Protein AF-A0AAV9NWK0-F1 (afdb_monomer_lite)

Foldseek 3Di:
DDDPPVVVVVVVVVVPPPDPDDDDADDDDPVNVVVCVVVVHDDPDGHHDDPVNVVVVVVCVVCVVVVVVLVVVVQCVPPNPVSVCCVVPVCVVVVVVVVVVVVVLCVVPVDPPPPLVSQLVPDDVVCSVVSSVVVVVVVVVVVVVVVVVVVVSVVVVVVVVVCVVDVD

Sequence (168 aa):
MEAPCELEREQYTHQTKGTSSQAAGLRPSEQDRNDLQVRGVKPAFNRTFRAPGSIAYTVNSIISPEYFIISLAYLLYNGGRALLTFVLLAPLPGLVCLYWSLGEMMSMAPTAGGQYRFVAENAPKSVAKQLSYVVGWLGVLGWQSFLTAVCFGTGTVIQGLIVLHNPS

pLDDT: mean 78.27, std 15.06, range [35.16, 95.62]

Secondary structure (DSSP, 8-state):
---SHHHHHHHHHHHTTS-------PPPPHHHHHHHHHHT----S-----HHHHHHHHHHHH--HHHHHHHHHHHHHHHHHHHHHHHHHTTHHHHHHHHHHHHHHHHH---TTHHHHHHHHHS-TTTHHHHHHHHHHHHHHHHHHHHHHHHHHHHHHHHHHHHHH---

Organism: NCBI:txid1690608

Structure (mmCIF, N/CA/C/O backbone):
data_AF-A0AAV9NWK0-F1
#
_entry.id   AF-A0AAV9NWK0-F1
#
loop_
_atom_site.group_PDB
_atom_site.id
_atom_site.type_symbol
_atom_site.label_atom_id
_atom_site.label_alt_id
_atom_site.label_comp_id
_atom_site.label_asym_id
_atom_site.label_entity_id
_atom_site.label_seq_id
_atom_site.pdbx_PDB_ins_code
_atom_site.Cartn_x
_atom_site.Cartn_y
_atom_site.Cartn_z
_atom_site.occupancy
_atom_site.B_iso_or_equiv
_atom_site.auth_seq_id
_atom_site.auth_comp_id
_atom_site.auth_asym_id
_atom_site.auth_atom_id
_atom_site.pdbx_PDB_model_num
ATOM 1 N N . MET A 1 1 ? -36.709 -6.425 18.510 1.00 38.38 1 MET A N 1
ATOM 2 C C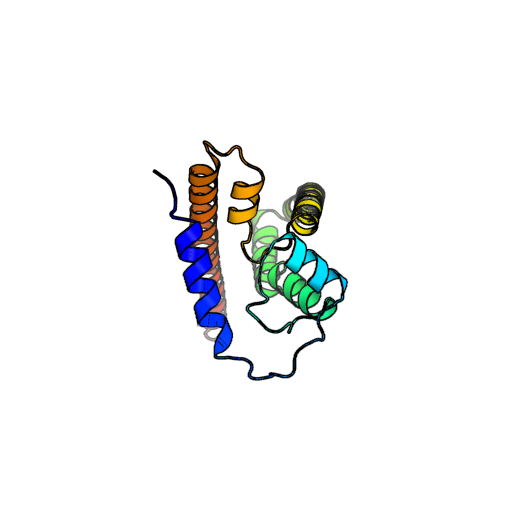A . MET A 1 1 ? -35.952 -7.138 17.454 1.00 38.38 1 MET A CA 1
ATOM 3 C C . MET A 1 1 ? -34.481 -7.055 17.844 1.00 38.38 1 MET A C 1
ATOM 5 O O . MET A 1 1 ? -33.699 -6.305 17.277 1.00 38.38 1 MET A O 1
ATOM 9 N N . GLU A 1 2 ? -34.173 -7.731 18.946 1.00 42.88 2 GLU A N 1
ATOM 10 C CA . GLU A 1 2 ? -32.843 -7.855 19.533 1.00 42.88 2 GLU A CA 1
ATOM 11 C C . GLU A 1 2 ? -32.124 -9.069 18.926 1.00 42.88 2 GLU A C 1
ATOM 13 O O . GLU A 1 2 ? -32.769 -10.016 18.484 1.00 42.88 2 GLU A O 1
ATOM 18 N N . ALA A 1 3 ? -30.790 -9.021 18.972 1.00 50.06 3 ALA A N 1
ATOM 19 C CA . ALA A 1 3 ? -29.873 -10.165 18.955 1.00 50.06 3 ALA A CA 1
ATOM 20 C C . ALA A 1 3 ? -29.528 -10.886 17.628 1.00 50.06 3 ALA A C 1
ATOM 22 O O . ALA A 1 3 ? -29.737 -12.089 17.504 1.00 50.06 3 ALA A O 1
ATOM 23 N N . PRO A 1 4 ? -28.781 -10.232 16.718 1.00 53.41 4 PRO A N 1
ATOM 24 C CA . PRO A 1 4 ? -27.742 -10.924 15.945 1.00 53.41 4 PRO A CA 1
ATOM 25 C C . PRO A 1 4 ? -26.362 -10.919 16.643 1.00 53.41 4 PRO A C 1
ATOM 27 O O . PRO A 1 4 ? -25.532 -11.764 16.346 1.00 53.41 4 PRO A O 1
ATOM 30 N N . CYS A 1 5 ? -26.116 -10.010 17.601 1.00 51.78 5 CYS A N 1
ATOM 31 C CA . CYS A 1 5 ? -24.805 -9.840 18.259 1.00 51.78 5 CYS A CA 1
ATOM 32 C C . CYS A 1 5 ? -24.555 -10.815 19.437 1.00 51.78 5 CYS A C 1
ATOM 34 O O . CYS A 1 5 ? -23.423 -11.224 19.683 1.00 51.78 5 CYS A O 1
ATOM 36 N N . GLU A 1 6 ? -25.605 -11.221 20.161 1.00 51.75 6 GLU A N 1
ATOM 37 C CA . GLU A 1 6 ? -25.485 -12.111 21.334 1.00 51.75 6 GLU A CA 1
ATOM 38 C C . GLU A 1 6 ? -25.227 -13.576 20.938 1.00 51.75 6 GLU A C 1
ATOM 40 O O . GLU A 1 6 ? -24.425 -14.259 21.573 1.00 51.75 6 GLU A O 1
ATOM 45 N N . LEU A 1 7 ? -25.836 -14.046 19.842 1.00 50.81 7 LEU A N 1
ATOM 46 C CA . LEU A 1 7 ? -25.663 -15.418 19.343 1.00 50.81 7 LEU A CA 1
ATOM 47 C C . LEU A 1 7 ? -24.244 -15.674 18.805 1.00 50.81 7 LEU A C 1
ATOM 49 O O . LEU A 1 7 ? -23.694 -16.757 19.003 1.00 50.81 7 LEU A O 1
ATOM 53 N N . GLU A 1 8 ? -23.611 -14.662 18.205 1.00 54.41 8 GLU A N 1
ATOM 54 C CA . GLU A 1 8 ? -22.210 -14.735 17.764 1.00 54.41 8 GLU A CA 1
ATOM 55 C C . GLU A 1 8 ? -21.247 -14.814 18.970 1.00 54.41 8 GLU A C 1
ATOM 57 O O . GLU A 1 8 ? -20.246 -15.535 18.939 1.00 54.41 8 GLU A O 1
ATOM 62 N N . ARG A 1 9 ? -21.596 -14.148 20.083 1.00 51.59 9 ARG A N 1
ATOM 63 C CA . ARG A 1 9 ? -20.842 -14.159 21.349 1.00 51.59 9 ARG A CA 1
ATOM 64 C C . ARG A 1 9 ? -20.865 -15.528 22.045 1.00 51.59 9 ARG A C 1
ATOM 66 O O . ARG A 1 9 ? -19.837 -15.980 22.560 1.00 51.59 9 ARG A O 1
ATOM 73 N N . GLU A 1 10 ? -22.012 -16.205 22.030 1.00 45.50 10 GLU A N 1
ATOM 74 C CA . GLU A 1 10 ? -22.190 -17.552 22.596 1.00 45.50 10 GLU A CA 1
ATOM 75 C C . GLU A 1 10 ? -21.450 -18.613 21.757 1.00 45.50 10 GLU A C 1
ATOM 77 O O . GLU A 1 10 ? -20.677 -19.410 22.300 1.00 45.50 10 GLU A O 1
ATOM 82 N N . GLN A 1 11 ? -21.561 -18.575 20.421 1.00 46.41 11 GLN A N 1
ATOM 83 C CA . GLN A 1 11 ? -20.834 -19.507 19.542 1.00 46.41 11 GLN A CA 1
ATOM 84 C C . GLN A 1 11 ? -19.306 -19.338 19.626 1.00 46.41 11 GLN A C 1
ATOM 86 O O . GLN A 1 11 ? -18.570 -20.331 19.652 1.00 46.41 11 GLN A O 1
ATOM 91 N N . TYR A 1 12 ? -18.816 -18.101 19.759 1.00 44.56 12 TYR A N 1
ATOM 92 C CA . TYR A 1 12 ? -17.392 -17.809 19.963 1.00 44.56 12 TYR A CA 1
ATOM 93 C C . TYR A 1 12 ? -16.861 -18.353 21.301 1.00 44.56 12 TYR A C 1
ATOM 95 O O . TYR A 1 12 ? -15.704 -18.766 21.421 1.00 44.56 12 TYR A O 1
ATOM 103 N N . THR A 1 13 ? -17.711 -18.407 22.327 1.00 42.69 13 THR A N 1
ATOM 104 C CA . THR A 1 13 ? -17.334 -18.921 23.648 1.00 42.69 13 THR A CA 1
ATOM 105 C C . THR A 1 13 ? -17.169 -20.443 23.637 1.00 42.69 13 THR A C 1
ATOM 107 O O . THR A 1 13 ? -16.211 -20.953 24.228 1.00 42.69 13 THR A O 1
ATOM 110 N N . HIS A 1 14 ? -18.005 -21.167 22.887 1.00 39.25 14 HIS A N 1
ATOM 111 C CA . HIS A 1 14 ? -17.944 -22.629 22.799 1.00 39.25 14 HIS A CA 1
ATOM 112 C C . HIS A 1 14 ? -16.771 -23.170 21.964 1.00 39.25 14 HIS A C 1
ATOM 114 O O . HIS A 1 14 ? -16.212 -24.204 22.331 1.00 39.25 14 HIS A O 1
ATOM 120 N N . GLN A 1 15 ? -16.313 -22.471 20.918 1.00 41.72 15 GLN A N 1
ATOM 121 C CA . GLN A 1 15 ? -15.149 -22.932 20.138 1.00 41.72 15 GLN A CA 1
ATOM 122 C C . GLN A 1 15 ? -13.805 -22.809 20.880 1.00 41.72 15 GLN A C 1
ATOM 124 O O . GLN A 1 15 ? -12.860 -23.537 20.583 1.00 41.72 15 GLN A O 1
ATOM 129 N N . THR A 1 16 ? -13.702 -21.939 21.889 1.00 45.25 16 THR A N 1
ATOM 130 C CA . THR A 1 16 ? -12.416 -21.656 22.561 1.00 45.25 16 THR A CA 1
ATOM 131 C C . THR A 1 16 ? -11.925 -22.709 23.560 1.00 45.25 16 THR A C 1
ATOM 133 O O . THR A 1 16 ? -10.796 -22.597 24.032 1.00 45.25 16 THR A O 1
ATOM 136 N N . LYS A 1 17 ? -12.712 -23.744 23.885 1.00 36.78 17 LYS A N 1
ATOM 137 C CA . LYS A 1 17 ? -12.294 -24.776 24.858 1.00 36.78 17 LYS A CA 1
ATOM 138 C C . LYS A 1 17 ? -11.463 -25.925 24.259 1.00 36.78 17 LYS A C 1
ATOM 140 O O . LYS A 1 17 ? -10.931 -26.718 25.025 1.00 36.78 17 LYS A O 1
ATOM 145 N N . GLY A 1 18 ? -11.338 -26.025 22.931 1.00 35.16 18 GLY A N 1
ATOM 146 C CA . GLY A 1 18 ? -10.769 -27.210 22.265 1.00 35.16 18 GLY A CA 1
ATOM 147 C C . GLY A 1 18 ? -9.325 -27.119 21.757 1.00 35.16 18 GLY A C 1
ATOM 148 O O . GLY A 1 18 ? -8.749 -28.154 21.441 1.00 35.16 18 GLY A O 1
ATOM 149 N N . THR A 1 19 ? -8.714 -25.932 21.674 1.00 40.94 19 THR A N 1
ATOM 150 C CA . THR A 1 19 ? -7.454 -25.770 20.916 1.00 40.94 19 THR A CA 1
ATOM 151 C C . THR A 1 19 ? -6.437 -24.907 21.656 1.00 40.94 19 THR A C 1
ATOM 153 O O . THR A 1 19 ? -5.989 -23.871 21.175 1.00 40.94 19 THR A O 1
ATOM 156 N N . SER A 1 20 ? -6.034 -25.335 22.847 1.00 43.19 20 SER A N 1
ATOM 157 C CA . SER A 1 20 ? -4.802 -24.861 23.484 1.00 43.19 20 SER A CA 1
ATOM 158 C C . SER A 1 20 ? -3.644 -25.791 23.112 1.00 43.19 20 SER A C 1
ATOM 160 O O . SER A 1 20 ? -3.124 -26.508 23.959 1.00 43.19 20 SER A O 1
ATOM 162 N N . SER A 1 21 ? -3.256 -25.798 21.833 1.00 42.44 21 SER A N 1
ATOM 163 C CA . SER A 1 21 ? -1.972 -26.363 21.402 1.00 42.44 21 SER A CA 1
ATOM 164 C C . SER A 1 21 ? -0.967 -25.223 21.255 1.00 42.44 21 SER A C 1
ATOM 166 O O . SER A 1 21 ? -1.084 -24.376 20.369 1.00 42.44 21 SER A O 1
ATOM 168 N N . GLN A 1 22 ? -0.018 -25.169 22.189 1.00 44.75 22 GLN A N 1
ATOM 169 C CA . GLN A 1 22 ? 1.062 -24.189 22.263 1.00 44.75 22 GLN A CA 1
ATOM 170 C C . GLN A 1 22 ? 1.981 -24.299 21.034 1.00 44.75 22 GLN A C 1
ATOM 172 O O . GLN A 1 22 ? 2.866 -25.147 20.985 1.00 44.75 22 GLN A O 1
ATOM 177 N N . ALA A 1 23 ? 1.805 -23.419 20.048 1.00 46.09 23 ALA A N 1
ATOM 178 C CA . ALA A 1 23 ? 2.841 -23.129 19.059 1.00 46.09 23 ALA A CA 1
ATOM 179 C C . ALA A 1 23 ? 3.782 -22.052 19.629 1.00 46.09 23 ALA A C 1
ATOM 181 O O . ALA A 1 23 ? 3.325 -21.097 20.259 1.00 46.09 23 ALA A O 1
ATOM 182 N N . ALA A 1 24 ? 5.094 -22.185 19.431 1.00 56.25 24 ALA A N 1
ATOM 183 C CA . ALA A 1 24 ? 6.081 -21.213 19.899 1.00 56.25 24 ALA A CA 1
ATOM 184 C C . ALA A 1 24 ? 5.903 -19.867 19.171 1.00 56.25 24 ALA A C 1
ATOM 186 O O . ALA A 1 24 ? 6.321 -19.711 18.027 1.00 56.25 24 ALA A O 1
ATOM 187 N N . GLY A 1 25 ? 5.254 -18.898 19.816 1.00 59.84 25 GLY A N 1
ATOM 188 C CA . GLY A 1 25 ? 5.125 -17.531 19.308 1.00 59.84 25 GLY A CA 1
ATOM 189 C C . GLY A 1 25 ? 5.595 -16.505 20.323 1.00 59.84 25 GLY A C 1
ATOM 190 O O . GLY A 1 25 ? 5.975 -16.839 21.448 1.00 59.84 25 GLY A O 1
ATOM 191 N N . LEU A 1 26 ? 5.630 -15.245 19.899 1.00 68.88 26 LEU A N 1
ATOM 192 C CA . LEU A 1 26 ? 6.093 -14.138 20.728 1.00 68.88 26 LEU A CA 1
ATOM 193 C C . LEU A 1 26 ? 5.211 -14.015 21.976 1.00 68.88 26 LEU A C 1
ATOM 195 O O . LEU A 1 26 ? 3.985 -14.104 21.900 1.00 68.88 26 LEU A O 1
ATOM 199 N N . ARG A 1 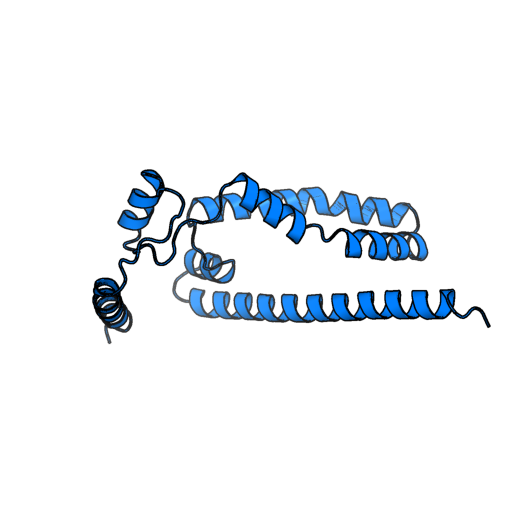27 ? 5.847 -13.792 23.134 1.00 74.19 27 ARG A N 1
ATOM 200 C CA . ARG A 1 27 ? 5.137 -13.589 24.404 1.00 74.19 27 ARG A CA 1
ATOM 201 C C . ARG A 1 27 ? 4.225 -12.356 24.267 1.00 74.19 27 ARG A C 1
ATOM 203 O O . ARG A 1 27 ? 4.724 -11.313 23.837 1.00 74.19 27 ARG A O 1
ATOM 210 N N . PRO A 1 28 ? 2.928 -12.448 24.613 1.00 69.88 28 PRO A N 1
ATOM 211 C CA . PRO A 1 28 ? 2.030 -11.298 24.576 1.00 69.88 28 PRO A CA 1
ATOM 212 C C . PRO A 1 28 ? 2.547 -10.202 25.508 1.00 69.88 28 PRO A C 1
ATOM 214 O O . PRO A 1 28 ? 2.895 -10.490 26.654 1.00 69.88 28 PRO A O 1
ATOM 217 N N . SER A 1 29 ? 2.590 -8.960 25.024 1.00 79.69 29 SER A N 1
ATOM 218 C CA . SER A 1 29 ? 2.884 -7.806 25.878 1.00 79.69 29 SER A CA 1
ATOM 219 C C . SER A 1 29 ? 1.763 -7.625 26.909 1.00 79.69 29 SER A C 1
ATOM 221 O O . SER A 1 29 ? 0.601 -7.916 26.617 1.00 79.69 29 SER A O 1
ATOM 223 N N . GLU A 1 30 ? 2.076 -7.134 28.109 1.00 81.56 30 GLU A N 1
ATOM 224 C CA . GLU A 1 30 ? 1.056 -6.828 29.127 1.00 81.56 30 GLU A CA 1
ATOM 225 C C . GLU A 1 30 ? 0.045 -5.794 28.617 1.00 81.56 30 GLU A C 1
ATOM 227 O O . GLU A 1 30 ? -1.153 -5.919 28.865 1.00 81.56 30 GLU A O 1
ATOM 232 N N . GLN A 1 31 ? 0.518 -4.842 27.810 1.00 79.00 31 GLN A N 1
ATOM 233 C CA . GLN A 1 31 ? -0.322 -3.852 27.143 1.00 79.00 31 GLN A CA 1
ATOM 234 C C . GLN A 1 31 ? -1.286 -4.493 26.129 1.00 79.00 31 GLN A C 1
ATOM 236 O O . GLN A 1 31 ? -2.470 -4.182 26.141 1.00 79.00 31 GLN A O 1
ATOM 241 N N . ASP A 1 32 ? -0.823 -5.478 25.346 1.00 81.12 32 ASP A N 1
ATOM 242 C CA . ASP A 1 32 ? -1.670 -6.237 24.405 1.00 81.12 32 ASP A CA 1
ATOM 243 C C . ASP A 1 32 ? -2.766 -7.017 25.153 1.00 81.12 32 ASP A C 1
ATOM 245 O O . ASP A 1 32 ? -3.908 -7.088 24.705 1.00 81.12 32 ASP A O 1
ATOM 249 N N . ARG A 1 33 ? -2.461 -7.562 26.342 1.00 81.00 33 ARG A N 1
ATOM 250 C CA . ARG A 1 33 ? -3.475 -8.224 27.185 1.00 81.00 33 ARG A CA 1
ATOM 251 C C . ARG A 1 33 ? -4.523 -7.244 27.706 1.00 81.00 33 ARG A C 1
ATOM 253 O O . ARG A 1 33 ? -5.697 -7.607 27.719 1.00 81.00 33 ARG A O 1
ATOM 260 N N . ASN A 1 34 ? -4.119 -6.045 28.122 1.00 82.94 34 ASN A N 1
ATOM 261 C CA . ASN A 1 34 ? -5.040 -5.013 28.596 1.00 82.94 34 ASN A CA 1
ATOM 262 C C . ASN A 1 34 ? -5.958 -4.527 27.457 1.00 82.94 34 ASN A C 1
ATOM 264 O O . ASN A 1 34 ? -7.178 -4.536 27.601 1.00 82.94 34 ASN A O 1
ATOM 268 N N . ASP A 1 35 ? -5.404 -4.250 26.275 1.00 80.62 35 ASP A N 1
ATOM 269 C CA . ASP A 1 35 ? -6.180 -3.799 25.110 1.00 80.62 35 ASP A CA 1
ATOM 270 C C . ASP A 1 35 ? -7.205 -4.846 24.643 1.00 80.62 35 ASP A C 1
ATOM 272 O O . ASP A 1 35 ? -8.342 -4.517 24.288 1.00 80.62 35 ASP A O 1
ATOM 276 N N . LEU A 1 36 ? -6.834 -6.129 24.683 1.00 79.94 36 LEU A N 1
ATOM 277 C CA . LEU A 1 36 ? -7.742 -7.238 24.384 1.00 79.94 36 LEU A CA 1
ATOM 278 C C . LEU A 1 36 ? -8.856 -7.376 25.434 1.00 79.94 36 LEU A C 1
ATOM 280 O O . LEU A 1 36 ? -9.998 -7.666 25.070 1.00 79.94 36 LEU A O 1
ATOM 284 N N . GLN A 1 37 ? -8.552 -7.134 26.715 1.00 81.69 37 GLN A N 1
ATOM 285 C CA . GLN A 1 37 ? -9.540 -7.137 27.799 1.00 81.69 37 GLN A CA 1
ATOM 286 C C . GLN A 1 37 ? -10.537 -5.984 27.666 1.00 81.69 37 GLN A C 1
ATOM 288 O O . GLN A 1 37 ? -11.740 -6.223 27.756 1.00 81.69 37 GLN A O 1
ATOM 293 N N . VAL A 1 38 ? -10.062 -4.768 27.377 1.00 81.56 38 VAL A N 1
ATOM 294 C CA . VAL A 1 38 ? -10.915 -3.585 27.162 1.00 81.56 38 VAL A CA 1
ATOM 295 C C . VAL A 1 38 ? -11.844 -3.782 25.964 1.00 81.56 38 VAL A C 1
ATOM 297 O O . VAL A 1 38 ? -13.012 -3.402 26.013 1.00 81.56 38 VAL A O 1
ATOM 300 N N . ARG A 1 39 ? -11.359 -4.420 24.892 1.00 75.31 39 ARG A N 1
ATOM 301 C CA . ARG A 1 39 ? -12.174 -4.719 23.702 1.00 75.31 39 ARG A CA 1
ATOM 302 C C . ARG A 1 39 ? -13.036 -5.976 23.839 1.00 75.31 39 ARG A C 1
ATOM 304 O O . ARG A 1 39 ? -13.870 -6.223 22.973 1.00 75.31 39 ARG A O 1
ATOM 311 N N . GLY A 1 40 ? -12.835 -6.786 24.880 1.00 80.44 40 GLY A N 1
ATOM 312 C CA . GLY A 1 40 ? -13.528 -8.064 25.066 1.00 80.44 40 GLY A CA 1
ATOM 313 C C . GLY A 1 40 ? -13.203 -9.120 23.999 1.00 80.44 40 GLY A C 1
ATOM 314 O O . GLY A 1 40 ? -13.993 -10.041 23.791 1.00 80.44 40 GLY A O 1
ATOM 315 N N . VAL A 1 41 ? -12.065 -8.999 23.304 1.00 78.94 41 VAL A N 1
ATOM 316 C CA . VAL A 1 41 ? -11.673 -9.882 22.192 1.00 78.94 41 VAL A CA 1
ATOM 317 C C . VAL A 1 41 ? -10.636 -10.892 22.672 1.00 78.94 41 VAL A C 1
ATOM 319 O O . VAL A 1 41 ? -9.633 -10.525 23.282 1.00 78.94 41 VAL A O 1
ATOM 322 N N . LYS A 1 42 ? -10.841 -12.180 22.374 1.00 80.25 42 LYS A N 1
ATOM 323 C CA . LYS A 1 42 ? -9.838 -13.216 22.660 1.00 80.25 42 LYS A CA 1
ATOM 324 C C . LYS A 1 42 ? -8.792 -13.255 21.535 1.00 80.25 42 LYS A C 1
ATOM 326 O O . LYS A 1 42 ? -9.145 -13.098 20.364 1.00 80.25 42 LYS A O 1
ATOM 331 N N . PRO A 1 43 ? -7.507 -13.486 21.847 1.00 77.00 43 PRO A N 1
ATOM 332 C CA . PRO A 1 43 ? -6.480 -13.629 20.823 1.00 77.00 43 PRO A CA 1
ATOM 333 C C . PRO A 1 43 ? -6.741 -14.895 19.995 1.00 77.00 43 PRO A C 1
ATOM 335 O O . PRO A 1 43 ? -6.670 -16.007 20.511 1.00 77.00 43 PRO A O 1
ATOM 338 N N . ALA A 1 44 ? -7.059 -14.716 18.711 1.00 79.12 44 ALA A N 1
ATOM 339 C CA . ALA A 1 44 ? -7.350 -15.818 17.788 1.00 79.12 44 ALA A CA 1
ATOM 340 C C . ALA A 1 44 ? -6.091 -16.421 17.140 1.00 79.12 44 ALA A C 1
ATOM 342 O O . ALA A 1 44 ? -6.113 -17.565 16.699 1.00 79.12 44 ALA A O 1
ATOM 343 N N . PHE A 1 45 ? -4.995 -15.657 17.071 1.00 79.00 45 PHE A N 1
ATOM 344 C CA . PHE A 1 45 ? -3.743 -16.077 16.444 1.00 79.00 45 PHE A CA 1
ATOM 345 C C . PHE A 1 45 ? -2.547 -15.801 17.354 1.00 79.00 45 PHE A C 1
ATOM 347 O O . PHE A 1 45 ? -2.561 -14.875 18.169 1.00 79.00 45 PHE A O 1
ATOM 354 N N . ASN A 1 46 ? -1.502 -16.609 17.195 1.00 79.12 46 ASN A N 1
ATOM 355 C CA . ASN A 1 46 ? -0.254 -16.454 17.924 1.00 79.12 46 ASN A CA 1
ATOM 356 C C . ASN A 1 46 ? 0.565 -15.280 17.363 1.00 79.12 46 ASN A C 1
ATOM 358 O O . ASN A 1 46 ? 0.619 -15.073 16.156 1.00 79.12 46 ASN A O 1
ATOM 362 N N . ARG A 1 47 ? 1.223 -14.480 18.203 1.00 81.81 47 ARG A N 1
ATOM 363 C CA . ARG A 1 47 ? 1.969 -13.310 17.716 1.00 81.81 47 ARG A CA 1
ATOM 364 C C . ARG A 1 47 ? 3.246 -13.775 16.994 1.00 81.81 47 ARG A C 1
ATOM 366 O O . ARG A 1 47 ? 4.157 -14.301 17.628 1.00 81.81 47 ARG A O 1
ATOM 373 N N . THR A 1 48 ? 3.324 -13.572 15.676 1.00 80.25 48 THR A N 1
ATOM 374 C CA . THR A 1 48 ? 4.486 -13.981 14.849 1.00 80.25 48 THR A CA 1
ATOM 375 C C . THR A 1 48 ? 5.354 -12.801 14.401 1.00 80.25 48 THR A C 1
ATOM 377 O O . THR A 1 48 ? 6.573 -12.929 14.321 1.00 80.25 48 THR A O 1
ATOM 380 N N . PHE A 1 49 ? 4.759 -11.632 14.143 1.00 77.75 49 PHE A N 1
ATOM 381 C CA . PHE A 1 49 ? 5.482 -10.468 13.622 1.00 77.75 49 PHE A CA 1
ATOM 382 C C . PHE A 1 49 ? 6.045 -9.586 14.743 1.00 77.75 49 PHE A C 1
ATOM 384 O O . PHE A 1 49 ? 5.314 -9.125 15.618 1.00 77.75 49 PHE A O 1
ATOM 391 N N . ARG A 1 50 ? 7.353 -9.305 14.688 1.00 82.69 50 ARG A N 1
ATOM 392 C CA . ARG A 1 50 ? 8.001 -8.238 15.473 1.00 82.69 50 ARG A CA 1
ATOM 393 C C . ARG A 1 50 ? 7.988 -6.928 14.681 1.00 82.69 50 ARG A C 1
ATOM 395 O O . ARG A 1 50 ? 7.978 -6.962 13.453 1.00 82.69 50 ARG A O 1
ATOM 402 N N . ALA A 1 51 ? 8.101 -5.792 15.373 1.00 83.69 51 ALA A N 1
ATOM 403 C CA . ALA A 1 51 ? 8.193 -4.460 14.762 1.00 83.69 51 ALA A CA 1
ATOM 404 C C . ALA A 1 51 ? 9.170 -4.365 13.564 1.00 83.69 51 ALA A C 1
ATOM 406 O O . ALA A 1 51 ? 8.724 -3.950 12.498 1.00 83.69 51 ALA A O 1
ATOM 407 N N . PRO A 1 52 ? 10.441 -4.817 13.645 1.00 86.56 52 PRO A N 1
ATOM 408 C CA . PRO A 1 52 ? 11.356 -4.744 12.499 1.00 86.56 52 PRO A CA 1
ATOM 409 C C . PRO A 1 52 ? 10.904 -5.588 11.298 1.00 86.56 52 PRO A C 1
ATOM 411 O O . PRO A 1 52 ? 11.032 -5.145 10.162 1.00 86.56 52 PRO A O 1
ATOM 414 N N . GLY A 1 53 ? 10.330 -6.773 11.532 1.00 88.75 53 GLY A N 1
ATOM 415 C CA . GLY A 1 53 ? 9.813 -7.623 10.454 1.00 88.75 53 GLY A CA 1
ATOM 416 C C . GLY A 1 53 ? 8.579 -7.022 9.778 1.00 88.75 53 GLY A C 1
ATOM 417 O O . GLY A 1 53 ? 8.462 -7.060 8.558 1.00 88.75 53 GLY A O 1
ATOM 418 N N . SER A 1 54 ? 7.695 -6.403 10.564 1.00 87.38 54 SER A N 1
ATOM 419 C CA . SER A 1 54 ? 6.523 -5.685 10.049 1.00 87.38 54 SER A CA 1
ATOM 420 C C . SER A 1 54 ? 6.917 -4.460 9.212 1.00 87.38 54 SER A C 1
ATOM 422 O O . SER A 1 54 ? 6.378 -4.24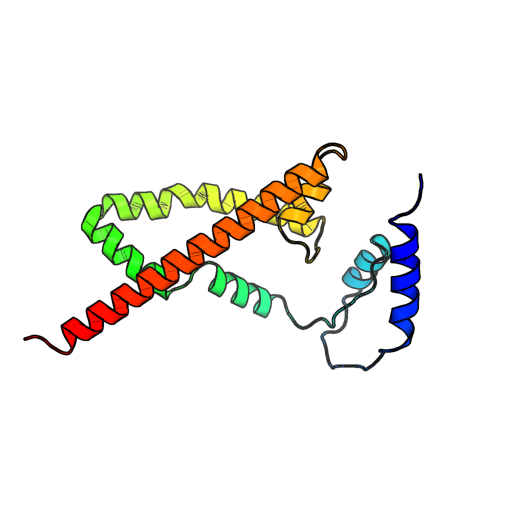4 8.126 1.00 87.38 54 SER A O 1
ATOM 424 N N . ILE A 1 55 ? 7.906 -3.684 9.670 1.00 89.88 55 ILE A N 1
ATOM 425 C CA . ILE A 1 55 ? 8.418 -2.517 8.937 1.00 89.88 55 ILE A CA 1
ATOM 426 C C . ILE A 1 55 ? 9.064 -2.955 7.620 1.00 89.88 55 ILE A C 1
ATOM 428 O O . ILE A 1 55 ? 8.732 -2.399 6.576 1.00 89.88 55 ILE A O 1
ATOM 432 N N . ALA A 1 56 ? 9.922 -3.981 7.640 1.00 89.81 56 ALA A N 1
ATOM 433 C CA . ALA A 1 56 ? 10.556 -4.505 6.429 1.00 89.81 56 ALA A CA 1
ATOM 434 C C . ALA A 1 56 ? 9.522 -4.981 5.394 1.00 89.81 56 ALA A C 1
ATOM 436 O O . ALA A 1 56 ? 9.617 -4.639 4.216 1.00 89.81 56 ALA A O 1
ATOM 437 N N . TYR A 1 57 ? 8.492 -5.701 5.845 1.00 88.19 57 TYR A N 1
ATOM 438 C CA . TYR A 1 57 ? 7.386 -6.130 4.990 1.00 88.19 57 TYR A CA 1
ATOM 439 C C . TYR A 1 57 ? 6.616 -4.946 4.383 1.00 88.19 57 TYR A C 1
ATOM 441 O O . TYR A 1 57 ? 6.286 -4.950 3.195 1.00 88.19 57 TYR A O 1
ATOM 449 N N . THR A 1 58 ? 6.361 -3.909 5.184 1.00 88.62 58 THR A N 1
ATOM 450 C CA . THR A 1 58 ? 5.632 -2.711 4.748 1.00 88.62 58 THR A CA 1
ATOM 451 C C . THR A 1 58 ? 6.430 -1.922 3.709 1.00 88.62 58 THR A C 1
ATOM 453 O O . THR A 1 58 ? 5.878 -1.545 2.680 1.00 88.62 58 THR A O 1
ATOM 456 N N . VAL A 1 59 ? 7.738 -1.737 3.919 1.00 87.81 59 VAL A N 1
ATOM 457 C CA . VAL A 1 59 ? 8.628 -1.055 2.960 1.00 87.81 59 VAL A CA 1
ATOM 458 C C . VAL A 1 59 ? 8.649 -1.787 1.618 1.00 87.81 59 VAL A C 1
ATOM 460 O O . VAL A 1 59 ? 8.455 -1.157 0.580 1.00 87.81 59 VAL A O 1
ATOM 463 N N . ASN A 1 60 ? 8.803 -3.114 1.645 1.00 87.88 60 ASN A N 1
ATOM 464 C CA . ASN A 1 60 ? 8.793 -3.942 0.439 1.00 87.88 60 ASN A CA 1
ATOM 465 C C . ASN A 1 60 ? 7.451 -3.881 -0.311 1.00 87.88 60 ASN A C 1
ATOM 467 O O . ASN A 1 60 ? 7.412 -3.973 -1.533 1.00 87.88 60 ASN A O 1
ATOM 471 N N . SER A 1 61 ? 6.341 -3.733 0.417 1.00 84.19 61 SER A N 1
ATOM 472 C CA . SER A 1 61 ? 5.003 -3.680 -0.184 1.00 84.19 61 SER A CA 1
ATOM 473 C C . SER A 1 61 ? 4.659 -2.306 -0.774 1.00 84.19 61 SER A C 1
ATOM 475 O O . SER A 1 61 ? 3.901 -2.244 -1.735 1.00 84.19 61 SER A O 1
ATOM 477 N N . ILE A 1 62 ? 5.186 -1.207 -0.215 1.00 83.62 62 ILE A N 1
ATOM 478 C CA . ILE A 1 62 ? 4.915 0.163 -0.699 1.00 83.62 62 ILE A CA 1
ATOM 479 C C . ILE A 1 62 ? 5.766 0.498 -1.925 1.00 83.62 62 ILE A C 1
ATOM 481 O O . ILE A 1 62 ? 5.290 1.147 -2.855 1.00 83.62 62 ILE A O 1
ATOM 485 N N . ILE A 1 63 ? 7.028 0.075 -1.925 1.00 73.44 63 ILE A N 1
ATOM 486 C CA . ILE A 1 63 ? 7.951 0.303 -3.032 1.00 73.44 63 ILE A CA 1
ATOM 487 C C . ILE A 1 63 ? 8.247 -1.060 -3.630 1.00 73.44 63 ILE A C 1
ATOM 489 O O . ILE A 1 63 ? 9.158 -1.741 -3.174 1.00 73.44 63 ILE A O 1
ATOM 493 N N . SER A 1 64 ? 7.481 -1.461 -4.645 1.00 80.44 64 SER A N 1
ATOM 494 C CA . SER A 1 64 ? 7.884 -2.582 -5.495 1.00 80.44 64 SER A CA 1
ATOM 495 C C . SER A 1 64 ? 9.045 -2.107 -6.379 1.00 80.44 64 SER A C 1
ATOM 497 O O . SER A 1 64 ? 8.812 -1.291 -7.284 1.00 80.44 64 SER A O 1
ATOM 499 N N . PRO A 1 65 ? 10.297 -2.531 -6.114 1.00 69.31 65 PRO A N 1
ATOM 500 C CA . PRO A 1 65 ? 11.468 -1.975 -6.790 1.00 69.31 65 PRO A CA 1
ATOM 501 C C . PRO A 1 65 ? 11.443 -2.220 -8.305 1.00 69.31 65 PRO A C 1
ATOM 503 O O . PRO A 1 65 ? 11.967 -1.411 -9.069 1.00 69.31 65 PRO A O 1
ATOM 506 N N . GLU A 1 66 ? 10.773 -3.275 -8.763 1.00 76.44 66 GLU A N 1
ATOM 507 C CA . GLU A 1 66 ? 10.673 -3.635 -10.177 1.00 76.44 66 GLU A CA 1
ATOM 508 C C . GLU A 1 66 ? 9.804 -2.636 -10.955 1.00 76.44 66 GLU A C 1
ATOM 510 O O . GLU A 1 66 ? 10.193 -2.152 -12.022 1.00 76.44 66 GLU A O 1
ATOM 515 N N . TYR A 1 67 ? 8.647 -2.262 -10.399 1.00 78.25 67 TYR A N 1
ATOM 516 C CA . TYR A 1 67 ? 7.719 -1.324 -11.042 1.00 78.25 67 TYR A CA 1
ATOM 517 C C . TYR A 1 67 ? 8.265 0.091 -11.107 1.00 78.25 67 TYR A C 1
ATOM 519 O O . TYR A 1 67 ? 7.991 0.816 -12.068 1.00 78.25 67 TYR A O 1
ATOM 527 N N . PHE A 1 68 ? 9.051 0.480 -10.106 1.00 83.69 68 PHE A N 1
ATOM 528 C CA . PHE A 1 68 ? 9.658 1.799 -10.075 1.00 83.69 68 PHE A CA 1
ATOM 529 C C . PHE A 1 68 ? 10.632 1.994 -11.244 1.00 83.69 68 PHE A C 1
ATOM 531 O O . PHE A 1 68 ? 10.570 3.014 -11.931 1.00 83.69 68 PHE A O 1
ATOM 538 N N . ILE A 1 69 ? 11.466 0.990 -11.532 1.00 83.00 69 ILE A N 1
ATOM 539 C CA . ILE A 1 69 ? 12.452 1.041 -12.622 1.00 83.00 69 ILE A CA 1
ATOM 540 C C . ILE A 1 69 ? 11.758 1.129 -13.987 1.00 83.00 69 ILE A C 1
ATOM 542 O O . ILE A 1 69 ? 12.115 1.975 -14.808 1.00 83.00 69 ILE A O 1
ATOM 546 N N . ILE A 1 70 ? 10.737 0.298 -14.219 1.00 82.25 70 ILE A N 1
ATOM 547 C CA . ILE A 1 70 ? 9.982 0.290 -15.481 1.00 82.25 70 ILE A CA 1
ATOM 548 C C . ILE A 1 70 ? 9.285 1.640 -15.696 1.00 82.25 70 ILE A C 1
ATOM 550 O O . ILE A 1 70 ? 9.383 2.239 -16.767 1.00 82.25 70 ILE A O 1
ATOM 554 N N . SER A 1 71 ? 8.619 2.153 -14.661 1.00 82.69 71 SER A N 1
ATOM 555 C CA . SER A 1 71 ? 7.879 3.417 -14.732 1.00 82.69 71 SER A CA 1
ATOM 556 C C . SER A 1 71 ? 8.802 4.610 -14.978 1.00 82.69 71 SER A C 1
ATOM 558 O O . SER A 1 71 ? 8.430 5.530 -15.704 1.00 82.69 71 SER A O 1
ATOM 560 N N . LEU A 1 72 ? 10.022 4.587 -14.430 1.00 86.44 72 LEU A N 1
ATOM 561 C CA . LEU A 1 72 ? 11.011 5.647 -14.621 1.00 86.44 72 LEU A CA 1
ATOM 562 C C . LEU A 1 72 ? 11.398 5.819 -16.096 1.00 86.44 72 LEU A C 1
ATOM 564 O O . LEU A 1 72 ? 11.502 6.951 -16.569 1.00 86.44 72 LEU A O 1
ATOM 568 N N . ALA A 1 73 ? 11.561 4.713 -16.829 1.00 84.25 73 ALA A N 1
ATOM 569 C CA . ALA A 1 73 ? 11.858 4.747 -18.260 1.00 84.25 73 ALA A CA 1
ATOM 570 C C . ALA A 1 73 ? 10.723 5.417 -19.053 1.00 84.25 73 ALA A C 1
ATOM 572 O O . ALA A 1 73 ? 10.979 6.305 -19.867 1.00 84.25 73 ALA A O 1
ATOM 573 N N . TYR A 1 74 ? 9.466 5.067 -18.757 1.00 83.75 74 TYR A N 1
ATOM 574 C CA . TYR A 1 74 ? 8.297 5.691 -19.385 1.00 83.75 74 TYR A CA 1
ATOM 575 C C . TYR A 1 74 ? 8.173 7.179 -19.058 1.00 83.75 74 TYR A C 1
ATOM 577 O O . TYR A 1 74 ? 7.852 7.982 -19.938 1.00 83.75 74 TYR A O 1
ATOM 585 N N . LEU A 1 75 ? 8.430 7.554 -17.807 1.00 87.69 75 LEU A N 1
ATOM 586 C CA . LEU A 1 75 ? 8.325 8.933 -17.342 1.00 87.69 75 LEU A CA 1
ATOM 587 C C . LEU A 1 75 ? 9.360 9.829 -18.029 1.00 87.69 75 LEU A C 1
ATOM 589 O O . LEU A 1 75 ? 9.041 10.938 -18.460 1.00 87.69 75 LEU A O 1
ATOM 593 N N . LEU A 1 76 ? 10.585 9.319 -18.179 1.00 87.12 76 LEU A N 1
ATOM 594 C CA . LEU A 1 76 ? 11.675 10.034 -18.829 1.00 87.12 76 LEU A CA 1
ATOM 595 C C . LEU A 1 76 ? 11.478 10.120 -20.347 1.00 87.12 76 LEU A C 1
ATOM 597 O O . LEU A 1 76 ? 11.744 11.173 -20.924 1.00 87.12 76 LEU A O 1
ATOM 601 N N . TYR A 1 77 ? 10.973 9.052 -20.973 1.00 87.69 77 TYR A N 1
ATOM 602 C CA . TYR A 1 77 ? 10.695 9.020 -22.409 1.00 87.69 77 TYR A CA 1
ATOM 603 C C . TYR A 1 77 ? 9.588 10.004 -22.810 1.00 87.69 77 TYR A C 1
ATOM 605 O O . TYR A 1 77 ? 9.751 10.749 -23.771 1.00 87.69 77 TYR A O 1
ATOM 613 N N . ASN A 1 78 ? 8.482 10.048 -22.060 1.00 87.81 78 ASN A N 1
ATOM 614 C CA . ASN A 1 78 ? 7.318 10.859 -22.435 1.00 87.81 78 ASN A CA 1
ATOM 615 C C . ASN A 1 78 ? 7.354 12.294 -21.886 1.00 87.81 78 ASN A C 1
ATOM 617 O O . ASN A 1 78 ? 6.818 13.199 -22.517 1.00 87.81 78 ASN A O 1
ATOM 621 N N . GLY A 1 79 ? 7.945 12.520 -20.708 1.00 85.31 79 GLY A N 1
ATOM 622 C CA . GLY A 1 79 ? 7.865 13.811 -20.009 1.00 85.31 79 GLY A CA 1
ATOM 623 C C . GLY A 1 79 ? 9.202 14.463 -19.677 1.00 85.31 79 GLY A C 1
ATOM 624 O O . GLY A 1 79 ? 9.234 15.535 -19.060 1.00 85.31 79 GLY A O 1
ATOM 625 N N . GLY A 1 80 ? 10.312 13.829 -20.063 1.00 87.44 80 GLY A N 1
ATOM 626 C CA . GLY A 1 80 ? 11.652 14.314 -19.775 1.00 87.44 80 GLY A CA 1
ATOM 627 C C . GLY A 1 80 ? 11.914 14.506 -18.277 1.00 87.44 80 GLY A C 1
ATOM 628 O O . GLY A 1 80 ? 11.258 13.946 -17.398 1.00 87.44 80 GLY A O 1
ATOM 629 N N . ARG A 1 81 ? 12.912 15.334 -17.964 1.00 86.94 81 ARG A N 1
ATOM 630 C CA . ARG A 1 81 ? 13.372 15.556 -16.581 1.00 86.94 81 ARG A CA 1
ATOM 631 C C . ARG A 1 81 ? 12.372 16.343 -15.731 1.00 86.94 81 ARG A C 1
ATOM 633 O O . ARG A 1 81 ? 12.357 16.179 -14.517 1.00 86.94 81 ARG A O 1
ATOM 640 N N . ALA A 1 82 ? 11.558 17.196 -16.353 1.00 87.69 82 ALA A N 1
ATOM 641 C CA . ALA A 1 82 ? 10.587 18.023 -15.643 1.00 87.69 82 ALA A CA 1
ATOM 642 C C . ALA A 1 82 ? 9.462 17.166 -15.052 1.00 87.69 82 ALA A C 1
ATOM 644 O O . ALA A 1 82 ? 9.180 17.276 -13.859 1.00 87.69 82 ALA A O 1
ATOM 645 N N . LEU A 1 83 ? 8.876 16.265 -15.851 1.00 88.12 83 LEU A N 1
ATOM 646 C CA . LEU A 1 83 ? 7.813 15.383 -15.371 1.00 88.12 83 LEU A CA 1
ATOM 647 C C . LEU A 1 83 ? 8.304 14.476 -14.241 1.00 88.12 83 LEU A C 1
ATOM 649 O O . LEU A 1 83 ? 7.592 14.288 -13.260 1.00 88.12 83 LEU A O 1
ATOM 653 N N . LEU A 1 84 ? 9.543 13.987 -14.339 1.00 86.94 84 LEU A N 1
ATOM 654 C CA . LEU A 1 84 ? 10.177 13.201 -13.286 1.00 86.94 84 LEU A CA 1
ATOM 655 C C . LEU A 1 84 ? 10.193 13.966 -11.958 1.00 86.94 84 LEU A C 1
ATOM 657 O O . LEU A 1 84 ? 9.701 13.452 -10.960 1.00 86.94 84 LEU A O 1
ATOM 661 N N . THR A 1 85 ? 10.666 15.214 -11.944 1.00 88.38 85 THR A N 1
ATOM 662 C CA . THR A 1 85 ? 10.711 16.019 -10.715 1.00 88.38 85 THR A CA 1
ATOM 663 C C . THR A 1 85 ? 9.319 16.292 -10.151 1.00 88.38 85 THR A C 1
ATOM 665 O O . THR A 1 85 ? 9.105 16.112 -8.957 1.00 88.38 85 THR A O 1
ATOM 668 N N . PHE A 1 86 ? 8.352 16.698 -10.977 1.00 89.00 86 PHE A N 1
ATOM 669 C CA . PHE A 1 86 ? 7.019 17.038 -10.470 1.00 89.00 86 PHE A CA 1
ATOM 670 C C . PHE A 1 86 ? 6.250 15.812 -9.967 1.00 89.00 86 PHE A C 1
ATOM 672 O O . PHE A 1 86 ? 5.645 15.880 -8.902 1.00 89.00 86 PHE A O 1
ATOM 679 N N . VAL A 1 87 ? 6.313 14.681 -10.671 1.00 88.12 87 VAL A N 1
ATOM 680 C CA . VAL A 1 87 ? 5.609 13.452 -10.270 1.00 88.12 87 VAL A CA 1
ATOM 681 C C . VAL A 1 87 ? 6.246 12.807 -9.038 1.00 88.12 87 VAL A C 1
ATOM 683 O O . VAL A 1 87 ? 5.528 12.232 -8.227 1.00 88.12 87 VAL A O 1
ATOM 686 N N . LEU A 1 88 ? 7.565 12.931 -8.848 1.00 85.94 88 LEU A N 1
ATOM 687 C CA . LEU A 1 88 ? 8.231 12.432 -7.642 1.00 85.94 88 LEU A CA 1
ATOM 688 C C . LEU A 1 88 ? 8.060 13.355 -6.435 1.00 85.94 88 LEU A C 1
ATOM 690 O O . LEU A 1 88 ? 7.831 12.854 -5.341 1.00 85.94 88 LEU A O 1
ATOM 694 N N . LEU A 1 89 ? 8.188 14.677 -6.601 1.00 90.00 89 LEU A N 1
ATOM 695 C CA . LEU A 1 89 ? 8.284 15.608 -5.470 1.00 90.00 89 LEU A CA 1
ATOM 696 C C . LEU A 1 89 ? 6.931 16.177 -5.025 1.00 90.00 89 LEU A C 1
ATOM 698 O O . LEU A 1 89 ? 6.707 16.346 -3.827 1.00 90.00 89 LEU A O 1
ATOM 702 N N . ALA A 1 90 ? 6.020 16.460 -5.962 1.00 91.56 90 ALA A N 1
ATOM 703 C CA . ALA A 1 90 ? 4.733 17.079 -5.643 1.00 91.56 90 ALA A CA 1
ATOM 704 C C . ALA A 1 90 ? 3.815 16.228 -4.736 1.00 91.56 90 ALA A C 1
ATOM 706 O O . ALA A 1 90 ? 3.179 16.813 -3.858 1.00 91.56 90 ALA A O 1
ATOM 707 N N . PRO A 1 91 ? 3.724 14.886 -4.871 1.00 91.75 91 PRO A N 1
ATOM 708 C CA . PRO A 1 91 ? 2.832 14.095 -4.020 1.00 91.75 91 PRO A CA 1
ATOM 709 C C . PRO A 1 91 ? 3.393 13.791 -2.621 1.00 91.75 91 PRO A C 1
ATOM 711 O O . PRO A 1 91 ? 2.618 13.418 -1.741 1.00 91.75 91 PRO A O 1
ATOM 714 N N . LEU A 1 92 ? 4.700 13.966 -2.376 1.00 91.38 92 LEU A N 1
ATOM 715 C CA . LEU A 1 92 ? 5.339 13.634 -1.091 1.00 91.38 92 LEU A CA 1
ATOM 716 C C . LEU A 1 92 ? 4.642 14.237 0.141 1.00 91.38 92 LEU A C 1
ATOM 718 O O . LEU A 1 92 ? 4.315 13.467 1.046 1.00 91.38 92 LEU A O 1
ATOM 722 N N . PRO A 1 93 ? 4.368 15.555 0.218 1.00 94.12 93 PRO A N 1
ATOM 723 C CA . PRO A 1 93 ? 3.723 16.124 1.403 1.00 94.12 93 PRO A CA 1
ATOM 724 C C . PRO A 1 93 ? 2.312 15.563 1.630 1.00 94.12 93 PRO A C 1
ATOM 726 O O . PRO A 1 93 ? 1.922 15.323 2.773 1.00 94.12 93 PRO A O 1
ATOM 729 N N . GLY A 1 94 ? 1.564 15.299 0.554 1.00 93.25 94 GLY A N 1
ATOM 730 C CA . GLY A 1 94 ? 0.228 14.708 0.636 1.00 93.25 94 GLY A CA 1
ATOM 731 C C . GLY A 1 94 ? 0.263 13.276 1.165 1.00 93.25 94 GLY A C 1
ATOM 732 O O . GLY A 1 94 ? -0.512 12.926 2.052 1.00 93.25 94 GLY A O 1
ATOM 733 N N . LEU A 1 95 ? 1.208 12.468 0.677 1.00 91.31 95 LEU A N 1
ATOM 734 C CA . LEU A 1 95 ? 1.394 11.090 1.129 1.00 91.31 95 LEU A CA 1
ATOM 735 C C . LEU A 1 95 ? 1.850 11.025 2.591 1.00 91.31 95 LEU A C 1
ATOM 737 O O . LEU A 1 95 ? 1.310 10.229 3.353 1.00 91.31 95 LEU A O 1
ATOM 741 N N . VAL A 1 96 ? 2.788 11.879 3.013 1.00 92.56 96 VAL A N 1
ATOM 742 C CA . VAL A 1 96 ? 3.234 11.932 4.417 1.00 92.56 96 VAL A CA 1
ATOM 743 C C . VAL A 1 96 ? 2.073 12.286 5.347 1.00 92.56 96 VAL A C 1
ATOM 745 O O . VAL A 1 96 ? 1.865 11.600 6.346 1.00 92.56 96 VAL A O 1
ATOM 748 N N . CYS A 1 97 ? 1.278 13.301 4.997 1.00 94.75 97 CYS A N 1
ATOM 749 C CA . CYS A 1 97 ? 0.096 13.689 5.769 1.00 94.75 97 CYS A CA 1
ATOM 750 C C . CYS A 1 97 ? -0.933 12.546 5.854 1.00 94.75 97 CYS A C 1
ATOM 752 O O . CYS A 1 97 ? -1.441 12.237 6.935 1.00 94.75 97 CYS A O 1
ATOM 754 N N . LEU A 1 98 ? -1.185 11.867 4.731 1.00 92.25 98 LEU A N 1
ATOM 755 C CA . LEU A 1 98 ? -2.091 10.722 4.659 1.00 92.25 98 LEU A CA 1
ATOM 756 C C . LEU A 1 98 ? -1.648 9.580 5.585 1.00 92.25 98 LEU A C 1
ATOM 758 O O . LEU A 1 98 ? -2.453 9.081 6.372 1.00 92.25 98 LEU A O 1
ATOM 762 N N . TYR A 1 99 ? -0.375 9.175 5.520 1.00 90.00 99 TYR A N 1
ATOM 763 C CA . TYR A 1 99 ? 0.150 8.101 6.366 1.00 90.00 99 TYR A CA 1
ATOM 764 C C . TYR A 1 99 ? 0.190 8.486 7.845 1.00 90.00 99 TYR A C 1
ATOM 766 O O . TYR A 1 99 ? -0.068 7.632 8.691 1.00 90.00 99 TYR A O 1
ATOM 774 N N . TRP A 1 100 ? 0.458 9.754 8.164 1.00 91.75 100 TRP A N 1
ATOM 775 C CA . TRP A 1 100 ? 0.417 10.241 9.541 1.00 91.75 100 TRP A CA 1
ATOM 776 C C . TRP A 1 100 ? -0.993 10.140 10.130 1.00 91.75 100 TRP A C 1
ATOM 778 O O . TRP A 1 100 ? -1.181 9.569 11.202 1.00 91.75 100 TRP A O 1
ATOM 788 N N . SER A 1 101 ? -2.005 10.616 9.397 1.00 91.62 101 SER A N 1
ATOM 789 C CA . SER A 1 101 ? -3.408 10.512 9.817 1.00 91.62 101 SER A CA 1
ATOM 790 C C . SER A 1 101 ? -3.856 9.056 9.968 1.00 91.62 101 SER A C 1
ATOM 792 O O . SER A 1 101 ? -4.535 8.714 10.937 1.00 91.62 101 SER A O 1
ATOM 794 N N . LEU A 1 102 ? -3.433 8.180 9.053 1.00 87.19 102 LEU A N 1
ATOM 795 C CA . LEU A 1 102 ? -3.713 6.754 9.164 1.00 87.19 102 LEU A CA 1
ATOM 796 C C . LEU A 1 102 ? -3.032 6.146 10.400 1.00 87.19 102 LEU A C 1
ATOM 798 O O . LEU A 1 102 ? -3.642 5.329 11.081 1.00 87.19 102 LEU A O 1
ATOM 802 N N . GLY A 1 103 ? -1.809 6.571 10.726 1.00 88.19 103 GLY A N 1
ATOM 803 C CA . GLY A 1 103 ? -1.091 6.161 11.933 1.00 88.19 103 GLY A CA 1
ATOM 804 C C . GLY A 1 103 ? -1.858 6.473 13.221 1.00 88.19 103 GLY A C 1
ATOM 805 O O . GLY A 1 103 ? -1.996 5.595 14.073 1.00 88.19 103 GLY A O 1
ATOM 806 N N . GLU A 1 104 ? -2.437 7.671 13.326 1.00 88.62 104 GLU A N 1
ATOM 807 C CA . GLU A 1 104 ? -3.291 8.059 14.461 1.00 88.62 104 GLU A CA 1
ATOM 808 C C . GLU A 1 104 ? -4.523 7.143 14.583 1.00 88.62 104 GLU A C 1
ATOM 810 O O . GLU A 1 104 ? -4.857 6.665 15.669 1.00 88.62 104 GLU A O 1
ATOM 815 N N . MET A 1 105 ? -5.162 6.807 13.457 1.00 84.56 105 MET A N 1
ATOM 816 C CA . MET A 1 105 ? -6.296 5.872 13.443 1.00 84.56 105 MET A CA 1
ATOM 817 C C . MET A 1 105 ? -5.892 4.452 13.862 1.00 84.56 105 MET A C 1
ATOM 819 O O . MET A 1 105 ? -6.585 3.823 14.665 1.00 84.56 105 MET A O 1
ATOM 823 N N . MET A 1 106 ? -4.759 3.953 13.360 1.00 84.25 106 MET A N 1
ATOM 824 C CA . MET A 1 106 ? -4.220 2.635 13.719 1.00 84.25 106 MET A CA 1
ATOM 825 C C . MET A 1 106 ? -3.849 2.549 15.206 1.00 84.25 106 MET A C 1
ATOM 827 O O . MET A 1 106 ? -3.967 1.475 15.795 1.00 84.25 106 MET A O 1
ATOM 831 N N . SER A 1 107 ? -3.421 3.663 15.810 1.00 83.56 107 SER A N 1
ATOM 832 C CA . SER A 1 107 ? -3.103 3.756 17.240 1.00 83.56 107 SER A CA 1
ATOM 833 C C . SER A 1 107 ? -4.357 3.609 18.110 1.00 83.56 107 SER A C 1
ATOM 835 O O . SER A 1 107 ? -4.357 2.863 19.089 1.00 83.56 107 SER A O 1
ATOM 837 N N . MET A 1 108 ? -5.466 4.247 17.715 1.00 80.56 108 MET A N 1
ATOM 838 C CA . MET A 1 108 ? -6.742 4.152 18.436 1.00 80.56 108 MET A CA 1
ATOM 839 C C . MET A 1 108 ? -7.420 2.790 18.283 1.00 80.56 108 MET A C 1
ATOM 841 O O . MET A 1 108 ? -8.103 2.332 19.200 1.00 80.56 108 MET A O 1
ATOM 845 N N . ALA A 1 109 ? -7.281 2.144 17.126 1.00 74.19 109 ALA A N 1
ATOM 846 C CA . ALA A 1 109 ? -7.938 0.879 16.828 1.00 74.19 109 ALA A CA 1
ATOM 847 C C . ALA A 1 109 ? -7.008 -0.075 16.066 1.00 74.19 109 ALA A C 1
ATOM 849 O O . ALA A 1 109 ? -7.174 -0.250 14.857 1.00 74.19 109 ALA A O 1
ATOM 850 N N . PRO A 1 110 ? -6.080 -0.772 16.753 1.00 69.94 110 PRO A N 1
ATOM 851 C CA . PRO A 1 110 ? -5.218 -1.775 16.136 1.00 69.94 110 PRO A CA 1
ATOM 852 C C . PRO A 1 110 ? -6.021 -3.055 15.856 1.00 69.94 110 PRO A C 1
ATOM 854 O O . PRO A 1 110 ? -5.878 -4.085 16.514 1.00 69.94 110 PRO A O 1
ATOM 857 N N . THR A 1 111 ? -6.928 -2.983 14.885 1.00 71.69 111 THR A N 1
ATOM 858 C CA . THR A 1 111 ? -7.735 -4.115 14.432 1.00 71.69 111 THR A CA 1
ATOM 859 C C . THR A 1 111 ? -7.194 -4.630 13.104 1.00 71.69 111 THR A C 1
ATOM 861 O O . THR A 1 111 ? -6.791 -3.863 12.234 1.00 71.69 111 THR A O 1
ATOM 864 N N . ALA A 1 112 ? -7.230 -5.946 12.900 1.00 69.25 112 ALA A N 1
ATOM 865 C CA . ALA A 1 112 ? -6.827 -6.569 11.635 1.00 69.25 112 ALA A CA 1
ATOM 866 C C . ALA A 1 112 ? -7.810 -6.291 10.468 1.00 69.25 112 ALA A C 1
ATOM 868 O O . ALA A 1 112 ? -7.677 -6.873 9.397 1.00 69.25 112 ALA A O 1
ATOM 869 N N . GLY A 1 113 ? -8.818 -5.432 10.677 1.00 64.19 113 GLY A N 1
ATOM 870 C CA . GLY A 1 113 ? -9.941 -5.194 9.764 1.00 64.19 113 GLY A CA 1
ATOM 871 C C . GLY A 1 113 ? -9.720 -4.111 8.707 1.00 64.19 113 GLY A C 1
ATOM 872 O O . GLY A 1 113 ? -10.671 -3.740 8.033 1.00 64.19 113 GLY A O 1
ATOM 873 N N . GLY A 1 114 ? -8.503 -3.588 8.556 1.00 72.69 114 GLY A N 1
ATOM 874 C CA . GLY A 1 114 ? -8.144 -2.667 7.474 1.00 72.69 114 GLY A CA 1
ATOM 875 C C . GLY A 1 114 ? -9.023 -1.410 7.348 1.00 72.69 114 GLY A C 1
ATOM 876 O O . GLY A 1 114 ? -9.753 -1.013 8.255 1.00 72.69 114 GLY A O 1
ATOM 877 N N . GLN A 1 115 ? -8.949 -0.773 6.176 1.00 77.62 115 GLN A N 1
ATOM 878 C CA . GLN A 1 115 ? -9.579 0.526 5.897 1.00 77.62 115 GLN A CA 1
ATOM 879 C C . GLN A 1 115 ? -11.109 0.515 6.062 1.00 77.62 115 GLN A C 1
ATOM 881 O O . GLN A 1 115 ? -11.687 1.474 6.567 1.00 77.62 115 GLN A O 1
ATOM 886 N N . TYR A 1 116 ? -11.782 -0.579 5.690 1.00 78.94 116 TYR A N 1
ATOM 887 C CA . TYR A 1 116 ? -13.244 -0.675 5.765 1.00 78.94 116 TYR A CA 1
ATOM 888 C C . TYR A 1 116 ? -13.766 -0.670 7.210 1.00 78.94 116 TYR A C 1
ATOM 890 O O . TYR A 1 116 ? -14.862 -0.158 7.464 1.00 78.94 116 TYR A O 1
ATOM 898 N N . ARG A 1 117 ? -12.987 -1.199 8.164 1.00 76.19 117 ARG A N 1
ATOM 899 C CA . ARG A 1 117 ? -13.343 -1.197 9.587 1.00 76.19 117 ARG A CA 1
ATOM 900 C C . ARG A 1 117 ? -13.105 0.165 10.232 1.00 76.19 117 ARG A C 1
ATOM 902 O O . ARG A 1 117 ? -13.946 0.591 11.014 1.00 76.19 117 ARG A O 1
ATOM 909 N N . PHE A 1 118 ? -12.063 0.896 9.827 1.00 75.56 118 PHE A N 1
ATOM 910 C CA . PHE A 1 118 ? -11.874 2.286 10.269 1.00 75.56 118 PHE A CA 1
ATOM 911 C C . PHE A 1 118 ? -13.017 3.185 9.831 1.00 75.56 118 PHE A C 1
ATOM 913 O O . PHE A 1 118 ? -13.477 4.013 10.610 1.00 75.56 118 PHE A O 1
ATOM 920 N N . VAL A 1 119 ? -13.531 2.978 8.622 1.00 76.00 119 VAL A N 1
ATOM 921 C CA . VAL A 1 119 ? -14.691 3.726 8.131 1.00 76.00 119 VAL A CA 1
ATOM 922 C C . VAL A 1 119 ? -15.953 3.379 8.924 1.00 76.00 119 VAL A C 1
ATOM 924 O O . VAL A 1 119 ? -16.723 4.278 9.245 1.00 76.00 119 VAL A O 1
ATOM 927 N N . ALA A 1 120 ? -16.136 2.115 9.315 1.00 75.00 120 ALA A N 1
ATOM 928 C CA . ALA A 1 120 ? -17.269 1.719 10.154 1.00 75.00 120 ALA A CA 1
ATOM 929 C C . ALA A 1 120 ? -17.201 2.340 11.559 1.00 75.00 120 ALA A C 1
ATOM 931 O O . ALA A 1 120 ? -18.237 2.639 12.145 1.00 75.00 120 ALA A O 1
ATOM 932 N N . GLU A 1 121 ? -15.990 2.515 12.093 1.00 77.38 121 GLU A N 1
ATOM 933 C CA . GLU A 1 121 ? -15.751 3.011 13.451 1.00 77.38 121 GLU A CA 1
ATOM 934 C C . GLU A 1 121 ? -15.766 4.545 13.538 1.00 77.38 121 GLU A C 1
ATOM 936 O O . GLU A 1 121 ? -16.179 5.098 14.553 1.00 77.38 121 GLU A O 1
ATOM 941 N N . ASN A 1 122 ? -15.398 5.240 12.455 1.00 74.06 122 ASN A N 1
ATOM 942 C CA . ASN A 1 122 ? -15.419 6.705 12.384 1.00 74.06 122 ASN A CA 1
ATOM 943 C C . ASN A 1 122 ? -16.754 7.284 11.869 1.00 74.06 122 ASN A C 1
ATOM 945 O O . ASN A 1 122 ? -17.014 8.472 12.054 1.00 74.06 122 ASN A O 1
ATOM 949 N N . ALA A 1 123 ? -17.605 6.491 11.207 1.00 75.44 123 ALA A N 1
ATOM 950 C CA . ALA A 1 123 ? -18.855 6.978 10.616 1.00 75.44 123 ALA A CA 1
ATOM 951 C C . ALA A 1 123 ? -20.071 6.861 11.564 1.00 75.44 123 ALA A C 1
ATOM 953 O O . ALA A 1 123 ? -20.175 5.914 12.347 1.00 75.44 123 ALA A O 1
ATOM 954 N N . PRO A 1 124 ? -21.065 7.771 11.465 1.00 72.44 124 PRO A N 1
ATOM 955 C CA . PRO A 1 124 ? -22.296 7.670 12.243 1.00 72.44 124 PRO A CA 1
ATOM 956 C C . PRO A 1 124 ? -23.095 6.408 11.874 1.00 72.44 124 PRO A C 1
ATOM 958 O O . PRO A 1 124 ? -23.193 6.028 10.704 1.00 72.44 124 PRO A O 1
ATOM 961 N N . LYS A 1 125 ? -23.721 5.779 12.884 1.00 73.69 125 LYS A N 1
ATOM 962 C CA . LYS A 1 125 ? -24.355 4.441 12.811 1.00 73.69 125 LYS A CA 1
ATOM 963 C C . LYS A 1 125 ? -25.349 4.246 11.655 1.00 73.69 125 LYS A C 1
ATOM 965 O O . LYS A 1 125 ? -25.546 3.118 11.220 1.00 73.69 125 LYS A O 1
ATOM 970 N N . SER A 1 126 ? -25.957 5.325 11.161 1.00 74.62 126 SER A N 1
ATOM 971 C CA . SER A 1 126 ? -26.921 5.293 10.052 1.00 74.62 126 SER A CA 1
ATOM 972 C C . SER A 1 126 ? -26.270 4.973 8.695 1.00 74.62 126 SER A C 1
ATOM 974 O O . SER A 1 126 ? -26.830 4.223 7.902 1.00 74.62 126 SER A O 1
ATOM 976 N N . VAL A 1 127 ? -25.058 5.483 8.441 1.00 80.44 127 VAL A N 1
ATOM 977 C CA . VAL A 1 127 ? -24.379 5.365 7.131 1.00 80.44 127 VAL A CA 1
ATOM 978 C C . VAL A 1 127 ? -23.145 4.466 7.160 1.00 80.44 127 VAL A C 1
ATOM 980 O O . VAL A 1 127 ? -22.662 4.066 6.102 1.00 80.44 127 VAL A O 1
ATOM 983 N N . ALA A 1 128 ? -22.661 4.093 8.350 1.00 78.81 128 ALA A N 1
ATOM 984 C CA . ALA A 1 128 ? -21.447 3.296 8.536 1.00 78.81 128 ALA A CA 1
ATOM 985 C C . ALA A 1 128 ? -21.420 2.016 7.680 1.00 78.81 128 ALA A C 1
ATOM 987 O O . ALA A 1 128 ? -20.422 1.729 7.026 1.00 78.81 128 ALA A O 1
ATOM 988 N N . LYS A 1 129 ? -22.538 1.281 7.591 1.00 77.81 129 LYS A N 1
ATOM 989 C CA . LYS A 1 129 ? -22.610 0.041 6.797 1.00 77.81 129 LYS A CA 1
ATOM 990 C C . LYS A 1 129 ? -22.472 0.290 5.292 1.00 77.81 129 LYS A C 1
ATOM 992 O O . LYS A 1 129 ? -21.791 -0.471 4.609 1.00 77.81 129 LYS A O 1
ATOM 997 N N . GLN A 1 130 ? -23.115 1.336 4.775 1.00 82.00 130 GLN A N 1
ATOM 998 C CA . GLN A 1 130 ? -23.076 1.666 3.348 1.00 82.00 130 GLN A CA 1
ATOM 999 C C . GLN A 1 130 ? -21.704 2.211 2.949 1.00 82.00 130 GLN A C 1
ATOM 1001 O O . GLN A 1 130 ? -21.133 1.755 1.961 1.00 82.00 130 GLN A O 1
ATOM 1006 N N . LEU A 1 131 ? -21.137 3.116 3.751 1.00 80.56 131 LEU A N 1
ATOM 1007 C CA . LEU A 1 131 ? -19.806 3.670 3.507 1.00 80.56 131 LEU A CA 1
ATOM 1008 C C . LEU A 1 131 ? -18.722 2.588 3.553 1.00 80.56 131 LEU A C 1
ATOM 1010 O O . LEU A 1 131 ? -17.900 2.516 2.643 1.00 80.56 131 LEU A O 1
ATOM 1014 N N . SER A 1 132 ? -18.748 1.696 4.547 1.00 83.94 132 SER A N 1
ATOM 1015 C CA . SER A 1 132 ? -17.795 0.582 4.616 1.00 83.94 132 SER A CA 1
ATOM 1016 C C . SER A 1 132 ? -17.934 -0.394 3.451 1.00 83.94 132 SER A C 1
ATOM 1018 O O . SER A 1 132 ? -16.927 -0.926 2.991 1.00 83.94 132 SER A O 1
ATOM 1020 N N . TYR A 1 133 ? -19.152 -0.615 2.945 1.00 84.94 133 TYR A N 1
ATOM 1021 C CA . TYR A 1 133 ? -19.373 -1.454 1.768 1.00 84.94 133 TYR A CA 1
ATOM 1022 C C . TYR A 1 133 ? -18.775 -0.820 0.510 1.00 84.94 133 TYR A C 1
ATOM 1024 O O . TYR A 1 133 ? -18.044 -1.485 -0.219 1.00 84.94 133 TYR A O 1
ATOM 1032 N N . VAL A 1 134 ? -19.016 0.475 0.289 1.00 87.25 134 VAL A N 1
ATOM 1033 C CA . VAL A 1 134 ? -18.439 1.213 -0.844 1.00 87.25 134 VAL A CA 1
ATOM 1034 C C . VAL A 1 134 ? -16.913 1.217 -0.769 1.00 87.25 134 VAL A C 1
ATOM 1036 O O . VAL A 1 134 ? -16.261 0.877 -1.749 1.00 87.25 134 VAL A O 1
ATOM 1039 N N . VAL A 1 135 ? -16.331 1.522 0.393 1.00 87.50 135 VAL A N 1
ATOM 1040 C CA . VAL A 1 135 ? -14.870 1.520 0.584 1.00 87.50 135 VAL A CA 1
ATOM 1041 C C . VAL A 1 135 ? -14.281 0.124 0.377 1.00 87.50 135 VAL A C 1
ATOM 1043 O O . VAL A 1 135 ? -13.240 -0.010 -0.263 1.00 87.50 135 VAL A O 1
ATOM 1046 N N . GLY A 1 136 ? -14.965 -0.921 0.849 1.00 86.56 136 GLY A N 1
ATOM 1047 C CA . GLY A 1 136 ? -14.578 -2.306 0.591 1.00 86.56 136 GLY A CA 1
ATOM 1048 C C . GLY A 1 136 ? -14.543 -2.630 -0.905 1.00 86.56 136 GLY A C 1
ATOM 1049 O O . GLY A 1 136 ? -13.537 -3.137 -1.398 1.00 86.56 136 GLY A O 1
ATOM 1050 N N . TRP A 1 137 ? -15.597 -2.279 -1.647 1.00 90.00 137 TRP A N 1
ATOM 1051 C CA . TRP A 1 137 ? -15.660 -2.507 -3.094 1.00 90.00 137 TRP A CA 1
ATOM 1052 C C . TRP A 1 137 ? -14.645 -1.691 -3.884 1.00 90.00 137 TRP A C 1
ATOM 1054 O O . TRP A 1 137 ? -14.014 -2.231 -4.790 1.00 90.00 137 TRP A O 1
ATOM 1064 N N . LEU A 1 138 ? -14.438 -0.424 -3.527 1.00 89.00 138 LEU A N 1
ATOM 1065 C CA . LEU A 1 138 ? -13.392 0.402 -4.129 1.00 89.00 138 LEU A CA 1
ATOM 1066 C C . LEU A 1 138 ? -12.005 -0.201 -3.885 1.00 89.00 138 LEU A C 1
ATOM 10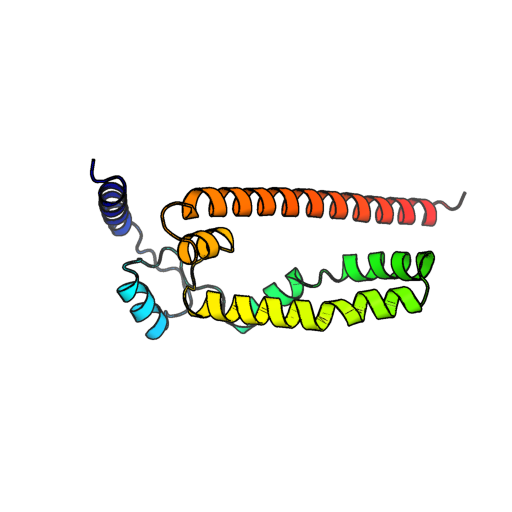68 O O . LEU A 1 138 ? -11.187 -0.225 -4.799 1.00 89.00 138 LEU A O 1
ATOM 1072 N N . GLY A 1 139 ? -11.766 -0.759 -2.695 1.00 89.56 139 GLY A N 1
ATOM 1073 C CA . GLY A 1 139 ? -10.546 -1.501 -2.393 1.00 89.56 139 GLY A CA 1
ATOM 1074 C C . GLY A 1 139 ? -10.366 -2.723 -3.295 1.00 89.56 139 GLY A C 1
ATOM 1075 O O . GLY A 1 139 ? -9.291 -2.910 -3.861 1.00 89.56 139 GLY A O 1
ATOM 1076 N N . VAL A 1 140 ? -11.417 -3.528 -3.488 1.00 91.69 140 VAL A N 1
ATOM 1077 C CA . VAL A 1 140 ? -11.377 -4.692 -4.393 1.00 91.69 140 VAL A CA 1
ATOM 1078 C C . VAL A 1 140 ? -11.074 -4.258 -5.827 1.00 91.69 140 VAL A C 1
ATOM 1080 O O . VAL A 1 140 ? -10.160 -4.799 -6.443 1.00 91.69 140 VAL A O 1
ATOM 1083 N N . LEU A 1 141 ? -11.783 -3.258 -6.353 1.00 93.94 141 LEU A N 1
ATOM 1084 C CA . LEU A 1 141 ? -11.561 -2.746 -7.711 1.00 93.94 141 LEU A CA 1
ATOM 1085 C C . LEU A 1 141 ? -10.157 -2.147 -7.884 1.00 93.94 141 LEU A C 1
ATOM 1087 O O . LEU A 1 141 ? -9.517 -2.344 -8.920 1.00 93.94 141 LEU A O 1
ATOM 1091 N N . GLY A 1 142 ? -9.647 -1.468 -6.856 1.00 90.12 142 GLY A N 1
ATOM 1092 C CA . GLY A 1 142 ? -8.277 -0.963 -6.823 1.00 90.12 142 GLY A CA 1
ATOM 1093 C C . GLY A 1 142 ? -7.253 -2.093 -6.917 1.00 90.12 142 GLY A C 1
ATOM 1094 O O . GLY A 1 142 ? -6.376 -2.056 -7.774 1.00 90.12 142 GLY A O 1
ATOM 1095 N N . TRP A 1 143 ? -7.409 -3.150 -6.117 1.00 90.00 143 TRP A N 1
ATOM 1096 C CA . TRP A 1 143 ? -6.508 -4.305 -6.160 1.00 90.00 143 TRP A CA 1
ATOM 1097 C C . TRP A 1 143 ? -6.562 -5.066 -7.487 1.00 90.00 143 TRP A C 1
ATOM 1099 O O . TRP A 1 143 ? -5.521 -5.475 -8.000 1.00 90.00 143 TRP A O 1
ATOM 1109 N N . GLN A 1 144 ? -7.749 -5.228 -8.075 1.00 95.62 144 GLN A N 1
ATOM 1110 C CA . GLN A 1 144 ? -7.898 -5.902 -9.368 1.00 95.62 144 GLN A CA 1
ATOM 1111 C C . GLN A 1 144 ? -7.277 -5.096 -10.518 1.00 95.62 144 GLN A C 1
ATOM 1113 O O . GLN A 1 144 ? -6.567 -5.654 -11.359 1.00 95.62 144 GLN A O 1
ATOM 1118 N N . SER A 1 145 ? -7.500 -3.778 -10.548 1.00 92.75 145 SER A N 1
ATOM 1119 C CA . SER A 1 145 ? -6.903 -2.910 -11.571 1.00 92.75 145 SER A CA 1
ATOM 1120 C C . SER A 1 145 ? -5.381 -2.834 -11.434 1.00 92.75 145 SER A C 1
ATOM 1122 O O . SER A 1 145 ? -4.676 -2.922 -12.440 1.00 92.75 145 SER A O 1
ATOM 1124 N N . PHE A 1 146 ? -4.868 -2.789 -10.201 1.00 89.12 146 PHE A N 1
ATOM 1125 C CA . PHE A 1 146 ? -3.436 -2.863 -9.926 1.00 89.12 146 PHE A CA 1
ATOM 1126 C C . PHE A 1 146 ? -2.823 -4.170 -1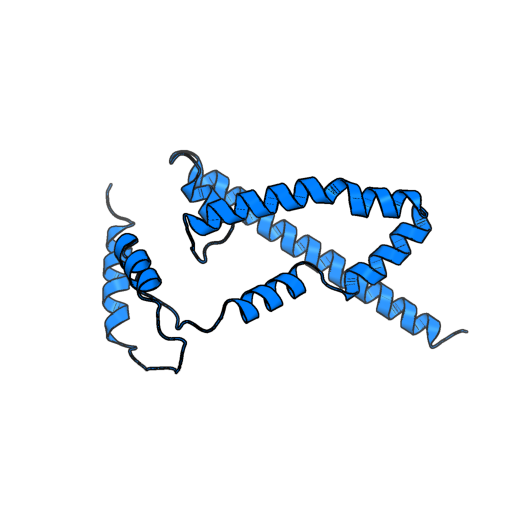0.439 1.00 89.12 146 PHE A C 1
ATOM 1128 O O . PHE A 1 146 ? -1.864 -4.128 -11.204 1.00 89.12 146 PHE A O 1
ATOM 1135 N N . LEU A 1 147 ? -3.405 -5.327 -10.101 1.00 91.25 147 LEU A N 1
ATOM 1136 C CA . LEU A 1 147 ? -2.896 -6.620 -10.567 1.00 91.25 147 LEU A CA 1
ATOM 1137 C C . LEU A 1 147 ? -2.903 -6.721 -12.099 1.00 91.25 147 LEU A C 1
ATOM 1139 O O . LEU A 1 147 ? -1.954 -7.224 -12.694 1.00 91.25 147 LEU A O 1
ATOM 1143 N N . THR A 1 148 ? -3.938 -6.188 -12.748 1.00 92.81 148 THR A N 1
ATOM 1144 C CA . THR A 1 148 ? -4.020 -6.155 -14.214 1.00 92.81 148 THR A CA 1
ATOM 1145 C C . THR A 1 148 ? -2.894 -5.313 -14.820 1.00 92.81 148 THR A C 1
ATOM 1147 O O . THR A 1 148 ? -2.222 -5.766 -15.749 1.00 92.81 148 THR A O 1
ATOM 1150 N N . ALA A 1 149 ? -2.637 -4.119 -14.274 1.00 88.81 149 ALA A N 1
ATOM 1151 C CA . ALA A 1 149 ? -1.540 -3.255 -14.711 1.00 88.81 149 ALA A CA 1
ATOM 1152 C C . ALA A 1 149 ? -0.167 -3.920 -14.510 1.00 88.81 149 ALA A C 1
ATOM 1154 O O . ALA A 1 149 ? 0.704 -3.831 -15.376 1.00 88.81 149 ALA A O 1
ATOM 1155 N N . VAL A 1 150 ? -0.000 -4.644 -13.400 1.00 88.06 150 VAL A N 1
ATOM 1156 C CA . VAL A 1 150 ? 1.201 -5.423 -13.079 1.00 88.06 150 VAL A CA 1
ATOM 1157 C C . VAL A 1 150 ? 1.421 -6.538 -14.114 1.00 88.06 150 VAL A C 1
ATOM 1159 O O . VAL A 1 150 ? 2.481 -6.637 -14.739 1.00 88.06 150 VAL A O 1
ATOM 1162 N N . CYS A 1 151 ? 0.402 -7.357 -14.375 1.00 90.81 151 CYS A N 1
ATOM 1163 C CA . CYS A 1 151 ? 0.490 -8.419 -15.378 1.00 90.81 151 CYS A CA 1
ATOM 1164 C C . CYS A 1 151 ? 0.825 -7.864 -16.771 1.00 90.81 151 CYS A C 1
ATOM 1166 O O . CYS A 1 151 ? 1.676 -8.421 -17.466 1.00 90.81 151 CYS A O 1
ATOM 1168 N N . PHE A 1 152 ? 0.213 -6.741 -17.154 1.00 89.06 152 PHE A N 1
ATOM 1169 C CA . PHE A 1 152 ? 0.486 -6.075 -18.426 1.00 89.06 152 PHE A CA 1
ATOM 1170 C C . PHE A 1 152 ? 1.928 -5.549 -18.523 1.00 89.06 152 PHE A C 1
ATOM 1172 O O . PHE A 1 152 ? 2.619 -5.792 -19.518 1.00 89.06 152 PHE A O 1
ATOM 1179 N N . GLY A 1 153 ? 2.416 -4.878 -17.475 1.00 87.19 153 GLY A N 1
ATOM 1180 C CA . GLY A 1 153 ? 3.795 -4.392 -17.413 1.00 87.19 153 GLY A CA 1
ATOM 1181 C C . GLY A 1 153 ? 4.811 -5.532 -17.506 1.00 87.19 153 GLY A C 1
ATOM 1182 O O . GLY A 1 153 ? 5.744 -5.472 -18.305 1.00 87.19 153 GLY A O 1
ATOM 1183 N N . THR A 1 154 ? 4.579 -6.618 -16.767 1.00 89.12 154 THR A N 1
ATOM 1184 C CA . THR A 1 154 ? 5.441 -7.811 -16.793 1.00 89.12 154 THR A CA 1
ATOM 1185 C C . THR A 1 154 ? 5.454 -8.470 -18.175 1.00 89.12 154 THR A C 1
ATOM 1187 O O . THR A 1 154 ? 6.522 -8.792 -18.693 1.00 89.12 154 THR A O 1
ATOM 1190 N N . GLY A 1 155 ? 4.288 -8.613 -18.816 1.00 90.81 155 GLY A N 1
ATOM 1191 C CA . GLY A 1 155 ? 4.189 -9.140 -20.180 1.00 90.81 155 GLY A CA 1
ATOM 1192 C C . GLY A 1 155 ? 4.971 -8.305 -21.198 1.00 90.81 155 GLY A C 1
ATOM 1193 O O . GLY A 1 155 ? 5.667 -8.862 -22.045 1.00 90.81 155 GLY A O 1
ATOM 1194 N N . THR A 1 156 ? 4.935 -6.979 -21.061 1.00 88.69 156 THR A N 1
ATOM 1195 C CA . THR A 1 156 ? 5.678 -6.052 -21.930 1.00 88.69 156 THR A CA 1
ATOM 1196 C C . THR A 1 156 ? 7.191 -6.222 -21.773 1.00 88.69 156 THR A C 1
ATOM 1198 O O . THR A 1 156 ? 7.921 -6.252 -22.762 1.00 88.69 156 THR A O 1
ATOM 1201 N N . VAL A 1 157 ? 7.677 -6.393 -20.539 1.00 88.94 157 VAL A N 1
ATOM 1202 C CA . VAL A 1 157 ? 9.103 -6.655 -20.276 1.00 88.94 157 VAL A CA 1
ATOM 1203 C C . VAL A 1 157 ? 9.540 -7.988 -20.884 1.00 88.94 157 VAL A C 1
ATOM 1205 O O . VAL A 1 157 ? 10.588 -8.050 -21.524 1.00 88.94 157 VAL A O 1
ATOM 1208 N N . ILE A 1 158 ? 8.727 -9.041 -20.747 1.00 91.38 158 ILE A N 1
ATOM 1209 C CA . ILE A 1 158 ? 9.013 -10.354 -21.348 1.00 91.38 158 ILE A CA 1
ATOM 1210 C C . ILE A 1 158 ? 9.086 -10.248 -22.877 1.00 91.38 158 ILE A C 1
ATOM 1212 O O . ILE A 1 158 ? 10.021 -10.766 -23.482 1.00 91.38 158 ILE A O 1
ATOM 1216 N N . GLN A 1 159 ? 8.148 -9.543 -23.513 1.00 90.69 159 GLN A N 1
ATOM 1217 C CA . GLN A 1 159 ? 8.183 -9.303 -24.959 1.00 90.69 159 GLN A CA 1
ATOM 1218 C C . GLN A 1 159 ? 9.433 -8.520 -25.380 1.00 90.69 159 GLN A C 1
ATOM 1220 O O . GLN A 1 159 ? 10.086 -8.895 -26.353 1.00 90.69 159 GLN A O 1
ATOM 1225 N N . GLY A 1 160 ? 9.809 -7.487 -24.619 1.00 87.75 160 GLY A N 1
ATOM 1226 C CA . GLY A 1 160 ? 11.046 -6.737 -24.841 1.00 87.75 160 GLY A CA 1
ATOM 1227 C C . GLY A 1 160 ? 12.291 -7.626 -24.785 1.00 87.75 160 GLY A C 1
ATOM 1228 O O . GLY A 1 160 ? 13.164 -7.512 -25.643 1.00 87.75 160 GLY A O 1
ATOM 1229 N N . LEU A 1 161 ? 12.346 -8.567 -23.837 1.00 89.56 161 LEU A N 1
ATOM 1230 C CA . LEU A 1 161 ? 13.432 -9.548 -23.738 1.00 89.56 161 LEU A CA 1
ATOM 1231 C C . LEU A 1 161 ? 13.463 -10.520 -24.928 1.00 89.56 161 LEU A C 1
ATOM 1233 O O . LEU A 1 161 ? 14.543 -10.837 -25.420 1.00 89.56 161 LEU A O 1
ATOM 1237 N N . ILE A 1 162 ? 12.303 -10.973 -25.417 1.00 92.81 162 ILE A N 1
ATOM 1238 C CA . ILE A 1 162 ? 12.215 -11.875 -26.580 1.00 92.81 162 ILE A CA 1
ATOM 1239 C C . ILE A 1 162 ? 12.752 -11.199 -27.847 1.00 92.81 162 ILE A C 1
ATOM 1241 O O . ILE A 1 162 ? 13.507 -11.826 -28.594 1.00 92.81 162 ILE A O 1
ATOM 1245 N N . VAL A 1 163 ? 12.394 -9.930 -28.072 1.00 92.06 163 VAL A N 1
ATOM 1246 C CA . VAL A 1 163 ? 12.905 -9.128 -29.198 1.00 92.06 163 VAL A CA 1
ATOM 1247 C C . VAL A 1 163 ? 14.411 -8.910 -29.066 1.00 92.06 163 VAL A C 1
ATOM 1249 O O . VAL A 1 163 ? 15.135 -9.025 -30.049 1.00 92.06 163 VAL A O 1
ATOM 1252 N N . LEU A 1 164 ? 14.904 -8.657 -27.850 1.00 89.44 164 LEU A N 1
ATOM 1253 C CA . LEU A 1 164 ? 16.336 -8.481 -27.607 1.00 89.44 164 LEU A CA 1
ATOM 1254 C C . LEU A 1 164 ? 17.143 -9.765 -27.877 1.00 89.44 164 LEU A C 1
ATOM 1256 O O . LEU A 1 164 ? 18.275 -9.690 -28.346 1.00 89.44 164 LEU A O 1
ATOM 1260 N N . HIS A 1 165 ? 16.574 -10.936 -27.573 1.00 90.31 165 HIS A N 1
ATOM 1261 C CA . HIS A 1 165 ? 17.212 -12.235 -27.800 1.00 90.31 165 HIS A CA 1
ATOM 1262 C C . HIS A 1 165 ? 17.211 -12.653 -29.279 1.00 90.31 165 HIS A C 1
ATOM 1264 O O . HIS A 1 165 ? 18.130 -13.341 -29.715 1.00 90.31 165 HIS A O 1
ATOM 1270 N N . ASN A 1 166 ? 16.201 -12.249 -30.057 1.00 84.56 166 ASN A N 1
ATOM 1271 C CA . ASN A 1 166 ? 16.107 -12.556 -31.487 1.00 84.56 166 ASN A CA 1
ATOM 1272 C C . ASN A 1 166 ? 16.131 -11.267 -32.326 1.00 84.56 166 ASN A C 1
ATOM 1274 O O . ASN A 1 166 ? 15.094 -10.879 -32.868 1.00 84.56 166 ASN A O 1
ATOM 1278 N N . PRO A 1 167 ? 17.295 -10.599 -32.448 1.00 70.44 167 PRO A N 1
ATOM 1279 C CA . PRO A 1 167 ? 17.458 -9.457 -33.333 1.00 70.44 167 PRO A CA 1
ATOM 1280 C C . PRO A 1 167 ? 17.565 -9.962 -34.780 1.00 70.44 167 PRO A C 1
ATOM 1282 O O . PRO A 1 167 ? 18.662 -10.095 -35.318 1.00 70.44 167 PRO A O 1
ATOM 1285 N N . SER A 1 168 ? 16.438 -10.338 -35.382 1.00 57.53 168 SER A N 1
ATOM 1286 C CA . SER A 1 168 ? 16.337 -10.570 -36.829 1.00 57.53 168 SER 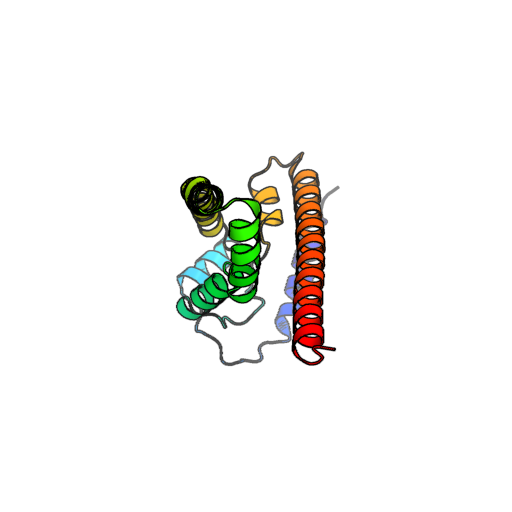A CA 1
ATOM 1287 C C . SER A 1 168 ? 16.055 -9.265 -37.556 1.00 57.53 168 SER A C 1
ATOM 1289 O O . SER A 1 168 ? 15.043 -8.631 -37.175 1.00 57.53 168 SER A O 1
#

Radius of gyration: 22.84 Å; chains: 1; bounding box: 53×45×66 Å